Protein AF-A0A8X8BJ72-F1 (afdb_monomer_lite)

Radius of gyration: 13.8 Å; chains: 1; bound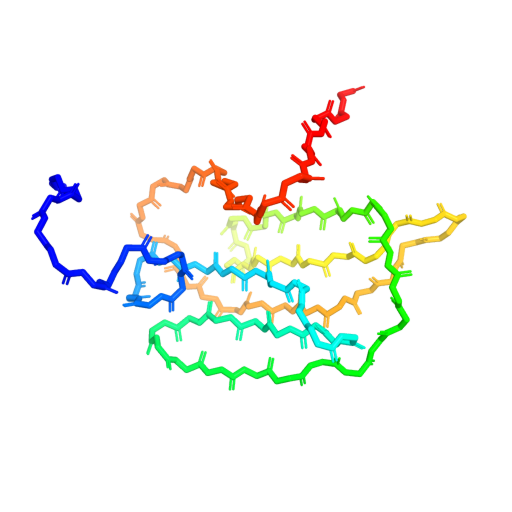ing box: 28×37×31 Å

Organism: Polypterus senegalus (NCBI:txid55291)

Secondary structure (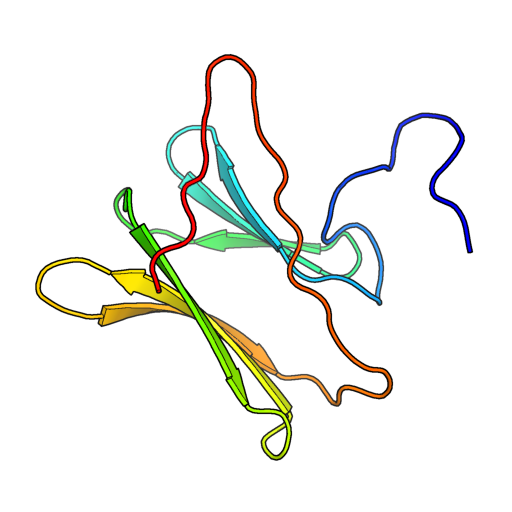DSSP, 8-state):
----SSS---TTSSTT-EEEEEETTEEEEEETTEEEEE-----S-EEEEEETTTTEEEEEEESSSEEEEEEEE----S---------TT-------

Structure (mmCIF, N/CA/C/O backbone):
data_AF-A0A8X8BJ72-F1
#
_entry.id   AF-A0A8X8BJ72-F1
#
loop_
_atom_site.group_PDB
_atom_site.id
_atom_site.type_symbol
_atom_site.label_atom_id
_atom_site.label_alt_id
_atom_site.label_comp_id
_atom_site.label_asym_id
_atom_site.label_entity_id
_atom_site.label_seq_id
_atom_site.pdbx_PDB_ins_code
_atom_site.Cartn_x
_atom_site.Cartn_y
_atom_site.Cartn_z
_atom_site.occupancy
_atom_site.B_iso_or_equiv
_atom_site.auth_seq_id
_atom_site.auth_comp_id
_atom_site.auth_asym_id
_atom_site.auth_atom_id
_atom_site.pdbx_PDB_model_num
ATOM 1 N N . MET A 1 1 ? -8.256 16.514 11.851 1.00 39.31 1 MET A N 1
ATOM 2 C CA . MET A 1 1 ? -8.072 17.985 11.855 1.00 39.31 1 MET A CA 1
ATOM 3 C C . MET A 1 1 ? -7.015 18.350 10.817 1.00 39.31 1 MET A C 1
ATOM 5 O O . MET A 1 1 ? -6.131 17.543 10.575 1.00 39.31 1 MET A O 1
ATOM 9 N N . SER A 1 2 ? -7.224 19.484 10.144 1.00 45.81 2 SER A N 1
ATOM 10 C CA . SER A 1 2 ? -6.707 19.909 8.828 1.00 45.81 2 SER A CA 1
ATOM 11 C C . SER A 1 2 ? -5.222 19.645 8.511 1.00 45.81 2 SER A C 1
ATOM 13 O O . SER A 1 2 ? -4.359 19.830 9.362 1.00 45.81 2 SER A O 1
ATOM 15 N N . ARG A 1 3 ? -4.918 19.311 7.245 1.00 54.38 3 ARG A N 1
ATOM 16 C CA . ARG A 1 3 ? -3.568 19.401 6.659 1.00 54.38 3 ARG A CA 1
ATOM 17 C C . ARG A 1 3 ? -3.375 20.830 6.099 1.00 54.38 3 ARG A C 1
ATOM 19 O O . ARG A 1 3 ? -3.816 21.098 4.985 1.00 54.38 3 ARG A O 1
ATOM 26 N N . LYS A 1 4 ? -2.768 21.755 6.861 1.00 55.84 4 LYS A N 1
ATOM 27 C CA . LYS A 1 4 ? -2.359 23.106 6.395 1.00 55.84 4 LYS A CA 1
ATOM 28 C C . LYS A 1 4 ? -1.064 23.572 7.102 1.00 55.84 4 LYS A C 1
ATOM 30 O O . LYS A 1 4 ? -1.063 23.603 8.328 1.00 55.84 4 LYS A O 1
ATOM 35 N N . GLY A 1 5 ? -0.007 23.935 6.339 1.00 46.66 5 GLY A N 1
ATOM 36 C CA . GLY A 1 5 ? 1.318 24.421 6.829 1.00 46.66 5 GLY A CA 1
ATOM 37 C C . GLY A 1 5 ? 2.594 23.569 6.553 1.00 46.66 5 GLY A C 1
ATOM 38 O O . GLY A 1 5 ? 2.780 22.514 7.143 1.00 46.66 5 GLY A O 1
ATOM 39 N N . ASP A 1 6 ? 3.471 24.025 5.652 1.00 49.94 6 ASP A N 1
ATOM 40 C CA . ASP A 1 6 ? 4.893 23.647 5.467 1.00 49.94 6 ASP A CA 1
ATOM 41 C C . ASP A 1 6 ? 5.346 22.168 5.574 1.00 49.94 6 ASP A C 1
ATOM 43 O O . ASP A 1 6 ? 5.717 21.648 6.621 1.00 49.94 6 ASP A O 1
ATOM 47 N N . GLY A 1 7 ? 5.459 21.504 4.417 1.00 51.19 7 GLY A N 1
ATOM 48 C CA . GLY A 1 7 ? 6.507 20.494 4.184 1.00 51.19 7 GLY A CA 1
ATOM 49 C C . GLY A 1 7 ? 6.198 19.014 4.460 1.00 51.19 7 GLY A C 1
ATOM 50 O O . GLY A 1 7 ? 6.767 18.167 3.774 1.00 51.19 7 GLY A O 1
ATOM 51 N N . VAL A 1 8 ? 5.271 18.655 5.359 1.00 53.09 8 VAL A N 1
ATOM 52 C CA . VAL A 1 8 ? 5.061 17.239 5.783 1.00 53.09 8 VAL A CA 1
ATOM 53 C C . VAL A 1 8 ? 3.676 16.686 5.393 1.00 53.09 8 VAL A C 1
ATOM 55 O O . VAL A 1 8 ? 3.000 15.991 6.147 1.00 53.09 8 VAL A O 1
ATOM 58 N N . TYR A 1 9 ? 3.218 16.980 4.172 1.00 65.44 9 TYR A N 1
ATOM 59 C CA . TYR A 1 9 ? 1.880 16.594 3.683 1.00 65.44 9 TYR A CA 1
ATOM 60 C C . TYR A 1 9 ? 1.784 15.238 2.987 1.00 65.44 9 TYR A C 1
ATOM 62 O O . TYR A 1 9 ? 0.814 14.992 2.271 1.00 65.44 9 TYR A O 1
ATOM 70 N N . ARG A 1 10 ? 2.707 14.310 3.232 1.00 81.94 10 ARG A N 1
ATOM 71 C CA . ARG A 1 10 ? 2.709 13.001 2.557 1.00 81.94 10 ARG A CA 1
ATOM 72 C C . ARG A 1 10 ? 1.951 11.937 3.362 1.00 81.94 10 ARG A C 1
ATOM 74 O O . ARG A 1 10 ? 1.852 12.023 4.588 1.00 81.94 10 ARG A O 1
ATOM 81 N N . PHE A 1 11 ? 1.326 10.976 2.683 1.00 91.56 11 PHE A N 1
ATOM 82 C CA . PHE A 1 11 ? 0.750 9.795 3.338 1.00 91.56 11 PHE A CA 1
ATOM 83 C C . PHE A 1 11 ? 1.884 8.903 3.866 1.00 91.56 11 PHE A C 1
ATOM 85 O O . PHE A 1 11 ? 2.899 8.756 3.188 1.00 91.56 11 PHE A O 1
ATOM 92 N N . GLY A 1 12 ? 1.727 8.324 5.058 1.00 93.56 12 GLY A N 1
ATOM 93 C CA . GLY A 1 12 ? 2.730 7.466 5.706 1.00 93.56 12 GLY A CA 1
ATOM 94 C C . GLY A 1 12 ? 3.719 8.196 6.628 1.00 93.56 12 GLY A C 1
ATOM 95 O O . GLY A 1 12 ? 4.454 7.551 7.366 1.00 93.56 12 GLY A O 1
ATOM 96 N N . PHE A 1 13 ? 3.713 9.533 6.656 1.00 92.31 13 PHE A N 1
ATOM 97 C CA . PHE A 1 13 ? 4.580 10.361 7.521 1.00 92.31 13 PHE A CA 1
ATOM 98 C C . PHE A 1 13 ? 3.932 10.691 8.882 1.00 92.31 13 PHE A C 1
ATOM 100 O O . PHE A 1 13 ? 4.184 11.731 9.483 1.00 92.31 13 PHE A O 1
ATOM 107 N N . ASN A 1 14 ? 3.020 9.834 9.335 1.00 91.62 14 ASN A N 1
ATOM 108 C CA . ASN A 1 14 ? 2.412 9.857 10.664 1.00 91.62 14 ASN A CA 1
ATOM 109 C C . ASN A 1 14 ? 1.900 8.453 11.010 1.00 91.62 14 ASN A C 1
ATOM 111 O O . ASN A 1 14 ? 1.862 7.565 10.156 1.00 91.62 14 ASN A O 1
ATOM 115 N N . ASP A 1 15 ? 1.494 8.272 12.257 1.00 92.31 15 ASP A N 1
ATOM 116 C CA . ASP A 1 15 ? 0.948 7.042 12.834 1.00 92.31 15 ASP A CA 1
ATOM 117 C C . ASP A 1 15 ? -0.482 6.706 12.371 1.00 92.31 15 ASP A C 1
ATOM 119 O O . ASP A 1 15 ? -0.971 5.609 12.617 1.00 92.31 15 ASP A O 1
ATOM 123 N N . LYS A 1 16 ? -1.153 7.618 11.660 1.00 92.81 16 LYS A N 1
ATOM 124 C CA . LYS A 1 16 ? -2.542 7.462 11.184 1.00 92.81 16 LYS A CA 1
ATOM 125 C C . LYS A 1 16 ? -2.651 7.177 9.692 1.00 92.81 16 LYS A C 1
ATOM 127 O O . LYS A 1 16 ? -3.743 7.214 9.127 1.00 92.81 16 LYS A O 1
ATOM 132 N N . SER A 1 17 ? -1.529 6.972 9.012 1.00 94.50 17 SER A N 1
ATOM 133 C CA . SER A 1 17 ? -1.532 6.695 7.583 1.00 94.50 17 SER A CA 1
ATOM 134 C C . SER A 1 17 ? -0.470 5.683 7.191 1.00 94.50 17 SER A C 1
ATOM 136 O O . SER A 1 17 ? 0.591 5.574 7.804 1.00 94.50 17 SER A O 1
ATOM 138 N N . TRP A 1 18 ? -0.790 4.961 6.126 1.00 97.38 18 TRP A N 1
ATOM 139 C CA . TRP A 1 18 ? 0.050 3.974 5.470 1.00 97.38 18 TRP A CA 1
ATOM 140 C C . TRP A 1 18 ? 0.057 4.314 3.989 1.00 97.38 18 TRP A C 1
ATOM 142 O O . TRP A 1 18 ? -0.970 4.727 3.443 1.00 97.38 18 TRP A O 1
ATOM 152 N N . SER A 1 19 ? 1.196 4.170 3.328 1.00 96.94 19 SER A N 1
ATOM 153 C CA . SER A 1 19 ? 1.281 4.426 1.894 1.00 96.94 19 SER A CA 1
ATOM 154 C C . SER A 1 19 ? 2.232 3.467 1.205 1.00 96.94 19 SER A C 1
ATOM 156 O O . SER A 1 19 ? 3.198 2.990 1.797 1.00 96.94 19 SER A O 1
ATOM 158 N N . LEU A 1 20 ? 1.934 3.208 -0.064 1.00 97.62 20 LEU A N 1
ATOM 159 C CA . LEU A 1 20 ? 2.846 2.630 -1.036 1.00 97.62 20 LEU A CA 1
ATOM 160 C C . LEU A 1 20 ? 3.177 3.729 -2.048 1.00 97.62 20 LEU A C 1
ATOM 162 O O . LEU A 1 20 ? 2.276 4.364 -2.597 1.00 97.62 20 LEU A O 1
ATOM 166 N N . LEU A 1 21 ? 4.462 3.939 -2.295 1.00 95.44 21 LEU A N 1
ATOM 167 C CA . LEU A 1 21 ? 5.004 4.886 -3.259 1.00 95.44 21 LEU A CA 1
ATOM 168 C C . LEU A 1 21 ? 5.841 4.122 -4.283 1.00 95.44 21 LEU A C 1
ATOM 170 O O . LEU A 1 21 ? 6.639 3.265 -3.915 1.00 95.44 21 LEU A O 1
ATOM 174 N N . TRP A 1 22 ? 5.684 4.467 -5.557 1.00 93.44 22 TRP A N 1
ATOM 175 C CA . TRP A 1 22 ? 6.641 4.118 -6.602 1.00 93.44 22 TRP A CA 1
ATOM 176 C C . TRP A 1 22 ? 7.437 5.371 -6.974 1.00 93.44 22 TRP A C 1
ATOM 178 O O . TRP A 1 22 ? 6.856 6.344 -7.460 1.00 93.44 22 TRP A O 1
ATOM 188 N N . SER A 1 23 ? 8.745 5.361 -6.734 1.00 90.06 23 SER A N 1
ATOM 189 C CA . SER A 1 23 ? 9.682 6.408 -7.159 1.00 90.06 23 SER A CA 1
ATOM 190 C C . SER A 1 23 ? 11.048 5.788 -7.435 1.00 90.06 23 SER A C 1
ATOM 192 O O . SER A 1 23 ? 11.349 4.714 -6.924 1.00 90.06 23 SER A O 1
ATOM 194 N N . ASP A 1 24 ? 11.863 6.436 -8.268 1.00 88.00 24 ASP A N 1
ATOM 195 C CA . ASP A 1 24 ? 13.261 6.034 -8.498 1.00 88.00 24 ASP A CA 1
ATOM 196 C C . ASP A 1 24 ? 13.428 4.550 -8.880 1.00 88.00 24 ASP A C 1
ATOM 198 O O . ASP A 1 24 ? 14.384 3.885 -8.496 1.00 88.00 24 ASP A O 1
ATOM 202 N N . SER A 1 25 ? 12.477 4.028 -9.664 1.00 90.88 25 SER A N 1
ATOM 203 C CA . SER A 1 25 ? 12.423 2.630 -10.125 1.00 90.88 25 SER A CA 1
ATOM 204 C C . SER A 1 25 ? 12.257 1.571 -9.026 1.00 90.88 25 SER A C 1
ATOM 206 O O . SER A 1 25 ? 12.579 0.404 -9.248 1.00 90.88 25 SER A O 1
ATOM 208 N N . GLN A 1 26 ? 11.729 1.943 -7.859 1.00 94.69 26 GLN A N 1
ATOM 209 C CA . GLN A 1 26 ? 11.468 1.015 -6.761 1.00 94.69 26 GLN A CA 1
ATOM 210 C C . GLN A 1 26 ? 10.182 1.349 -5.999 1.00 94.69 26 GLN A C 1
ATOM 212 O O . GLN A 1 26 ? 9.682 2.477 -6.003 1.00 94.69 26 GLN A O 1
ATOM 217 N N . TYR A 1 27 ? 9.657 0.351 -5.289 1.00 97.00 27 TYR A N 1
ATOM 218 C CA . TYR A 1 27 ? 8.579 0.559 -4.334 1.00 97.00 27 TYR A CA 1
ATOM 219 C C . TYR A 1 27 ? 9.144 0.928 -2.965 1.00 97.00 27 TYR A C 1
ATOM 221 O O . TYR A 1 27 ? 10.131 0.360 -2.502 1.00 97.00 27 TYR A O 1
ATOM 229 N N . SER A 1 28 ? 8.484 1.857 -2.286 1.00 97.25 28 SER A N 1
ATOM 230 C CA . SER A 1 28 ? 8.697 2.140 -0.871 1.00 97.25 28 SER A CA 1
ATOM 231 C C . SER A 1 28 ? 7.357 2.190 -0.164 1.00 97.25 28 SER A C 1
ATOM 233 O O . SER A 1 28 ? 6.409 2.790 -0.667 1.00 97.25 28 SER A O 1
ATOM 235 N N . VAL A 1 29 ? 7.275 1.580 1.009 1.00 97.81 29 VAL A N 1
ATOM 236 C CA . VAL A 1 29 ? 6.137 1.763 1.906 1.00 97.81 29 VAL A CA 1
ATOM 237 C C . VAL A 1 29 ? 6.517 2.675 3.057 1.00 97.81 29 VAL A C 1
ATOM 239 O O . VAL A 1 29 ? 7.651 2.624 3.537 1.00 97.81 29 VAL A O 1
ATOM 242 N N . TYR A 1 30 ? 5.564 3.500 3.484 1.00 97.12 30 TYR A N 1
ATOM 243 C CA . TYR A 1 30 ? 5.738 4.416 4.604 1.00 97.12 30 TYR A CA 1
ATOM 244 C C . TYR A 1 30 ? 4.642 4.241 5.647 1.00 97.12 30 TYR A C 1
ATOM 246 O O . TYR A 1 30 ? 3.454 4.169 5.316 1.00 97.12 30 TYR A O 1
ATOM 254 N N . HIS A 1 31 ? 5.050 4.244 6.911 1.00 96.44 31 HIS A N 1
ATOM 255 C CA . HIS A 1 31 ? 4.171 4.370 8.067 1.00 96.44 31 HIS A CA 1
ATOM 256 C C . HIS A 1 31 ? 4.940 4.990 9.232 1.00 96.44 31 HIS A C 1
ATOM 258 O O . HIS A 1 31 ? 6.071 4.590 9.501 1.00 96.44 31 HIS A O 1
ATOM 264 N N . ASN A 1 32 ? 4.341 5.959 9.928 1.00 94.94 32 ASN A N 1
ATOM 265 C CA . ASN A 1 32 ? 4.980 6.672 11.033 1.00 94.94 32 ASN A CA 1
ATOM 266 C C . ASN A 1 32 ? 6.393 7.194 10.691 1.00 94.94 32 ASN A C 1
ATOM 268 O O . ASN A 1 32 ? 7.332 7.069 11.476 1.00 94.94 32 ASN A O 1
ATOM 272 N N . SER A 1 33 ? 6.551 7.723 9.472 1.00 93.50 33 SER A N 1
ATOM 273 C CA . SER A 1 33 ? 7.825 8.221 8.922 1.00 93.50 33 SER A CA 1
ATOM 274 C C . SER A 1 33 ? 8.922 7.162 8.748 1.00 93.50 33 SER A C 1
ATOM 276 O O . SER A 1 33 ? 10.037 7.504 8.362 1.00 93.50 33 SER A O 1
ATOM 278 N N . GLN A 1 34 ? 8.618 5.883 8.976 1.00 95.44 34 GLN A N 1
ATOM 279 C CA . GLN A 1 34 ? 9.509 4.770 8.674 1.00 95.44 34 GLN A CA 1
ATOM 280 C C . GLN A 1 34 ? 9.320 4.341 7.227 1.00 95.44 34 GLN A C 1
ATOM 282 O O . GLN A 1 34 ? 8.189 4.154 6.777 1.00 95.44 34 GLN A O 1
ATOM 287 N N . GLN A 1 35 ? 10.432 4.174 6.514 1.00 96.50 35 GLN A N 1
ATOM 288 C CA . GLN A 1 35 ? 10.459 3.696 5.138 1.00 96.50 35 GLN A CA 1
ATOM 289 C C . GLN A 1 35 ? 10.898 2.235 5.099 1.00 96.50 35 GLN A C 1
ATOM 291 O O . GLN A 1 35 ? 11.859 1.843 5.756 1.00 96.50 35 GLN A O 1
ATOM 296 N N . THR A 1 36 ? 10.248 1.430 4.265 1.00 97.38 36 THR A N 1
ATOM 297 C CA . THR A 1 36 ? 10.762 0.118 3.858 1.00 97.38 36 THR A CA 1
ATOM 298 C C . THR A 1 36 ? 10.769 0.041 2.341 1.00 97.38 36 THR A C 1
ATOM 300 O O . THR A 1 36 ? 9.740 0.250 1.701 1.00 97.38 36 THR A O 1
ATOM 303 N N . VAL A 1 37 ? 11.938 -0.233 1.763 1.00 97.19 37 VAL A N 1
ATOM 304 C CA . VAL A 1 37 ? 12.096 -0.427 0.318 1.00 97.19 37 VAL A CA 1
ATOM 305 C C . VAL A 1 37 ? 11.688 -1.852 -0.039 1.00 97.19 37 VAL A C 1
ATOM 307 O O . VAL A 1 37 ? 12.046 -2.800 0.657 1.00 97.19 37 VAL A O 1
ATOM 310 N N . ILE A 1 38 ? 10.938 -2.002 -1.125 1.00 96.62 38 ILE A N 1
ATOM 311 C CA . ILE A 1 38 ? 10.449 -3.286 -1.620 1.00 96.62 38 ILE A CA 1
ATOM 312 C C . ILE A 1 38 ? 11.069 -3.537 -2.989 1.00 96.62 38 ILE A C 1
ATOM 314 O O . ILE A 1 38 ? 10.922 -2.733 -3.912 1.00 96.62 38 ILE A O 1
ATOM 318 N N . SER A 1 39 ? 11.725 -4.688 -3.122 1.00 93.69 39 SER A N 1
ATOM 319 C CA . SER A 1 39 ? 12.217 -5.174 -4.407 1.00 93.69 39 SER A CA 1
ATOM 320 C C . SER A 1 39 ? 11.092 -5.901 -5.138 1.00 93.69 39 SER A C 1
ATOM 322 O O . SER A 1 39 ? 10.748 -7.035 -4.804 1.00 93.69 39 SER A O 1
ATOM 324 N N . ALA A 1 40 ? 10.478 -5.223 -6.104 1.00 94.00 40 ALA A N 1
ATOM 325 C CA . ALA A 1 40 ? 9.452 -5.787 -6.970 1.00 94.00 40 ALA A CA 1
ATOM 326 C C . ALA A 1 40 ? 9.424 -5.041 -8.315 1.00 94.00 40 ALA A C 1
ATOM 328 O O . ALA A 1 40 ? 9.717 -3.842 -8.351 1.00 94.00 40 ALA A O 1
ATOM 329 N N . PRO A 1 41 ? 9.065 -5.719 -9.421 1.00 93.81 41 PRO A N 1
ATOM 330 C CA . PRO A 1 41 ? 8.935 -5.073 -10.722 1.00 93.81 41 PRO A CA 1
ATOM 331 C C . PRO A 1 41 ? 7.778 -4.071 -10.728 1.00 93.81 41 PRO A C 1
ATOM 333 O O . PRO A 1 41 ? 6.781 -4.260 -10.030 1.00 93.81 41 PRO A O 1
ATOM 336 N N . TYR A 1 42 ? 7.887 -3.036 -11.566 1.00 94.44 42 TYR A N 1
ATOM 337 C CA . TYR A 1 42 ? 6.822 -2.051 -11.751 1.00 94.44 42 TYR A CA 1
ATOM 338 C C . TYR A 1 42 ? 5.492 -2.710 -12.137 1.00 94.44 42 TYR A C 1
ATOM 340 O O . TYR A 1 42 ? 5.425 -3.558 -13.027 1.00 94.44 42 TYR A O 1
ATOM 348 N N . SER A 1 43 ? 4.420 -2.248 -11.502 1.00 95.25 43 SER A N 1
ATOM 349 C CA . SER A 1 43 ? 3.046 -2.668 -11.736 1.00 95.25 43 SER A CA 1
ATOM 350 C C . SER A 1 43 ? 2.159 -1.442 -11.964 1.00 95.25 43 SER A C 1
ATOM 352 O O . SER A 1 43 ? 2.002 -0.636 -11.042 1.00 95.25 43 SER A O 1
ATOM 354 N N . PRO A 1 44 ? 1.521 -1.299 -13.143 1.00 93.94 44 PRO A N 1
ATOM 355 C CA . PRO A 1 44 ? 0.625 -0.175 -13.429 1.00 93.94 44 PRO A CA 1
ATOM 356 C C . PRO A 1 44 ? -0.706 -0.271 -12.672 1.00 93.94 44 PRO A C 1
ATOM 358 O O . PRO A 1 44 ? -1.441 0.709 -12.572 1.00 93.94 44 PRO A O 1
ATOM 361 N N . ARG A 1 45 ? -1.035 -1.455 -12.144 1.00 96.81 45 ARG A N 1
ATOM 362 C CA . ARG A 1 45 ? -2.227 -1.703 -11.334 1.00 96.81 45 ARG A CA 1
ATOM 363 C C . ARG A 1 45 ? -1.813 -2.197 -9.957 1.00 96.81 45 ARG A C 1
ATOM 365 O O . ARG A 1 45 ? -1.051 -3.159 -9.841 1.00 96.81 45 ARG A O 1
ATOM 372 N N . ILE A 1 46 ? -2.342 -1.539 -8.932 1.00 97.81 46 ILE A N 1
ATOM 373 C CA . ILE A 1 46 ? -2.134 -1.893 -7.531 1.00 97.81 46 ILE A CA 1
ATOM 374 C C . ILE A 1 46 ? -3.473 -2.305 -6.930 1.00 97.81 46 ILE A C 1
ATOM 376 O O . ILE A 1 46 ? -4.458 -1.577 -7.040 1.00 97.81 46 ILE A O 1
ATOM 380 N N . GLY A 1 47 ? -3.498 -3.481 -6.313 1.00 97.75 47 GLY A N 1
ATOM 381 C CA . GLY A 1 47 ? -4.596 -3.932 -5.470 1.00 97.75 47 GLY A CA 1
ATOM 382 C C . GLY A 1 47 ? -4.349 -3.490 -4.034 1.00 97.75 47 GLY A C 1
ATOM 383 O O . GLY A 1 47 ? -3.227 -3.603 -3.540 1.00 97.75 47 GLY A O 1
ATOM 384 N N . VAL A 1 48 ? -5.387 -3.000 -3.364 1.00 97.50 48 VAL A N 1
ATOM 385 C CA . VAL A 1 48 ? -5.342 -2.648 -1.942 1.00 97.50 48 VAL A CA 1
ATOM 386 C C . VAL A 1 48 ? -6.436 -3.435 -1.243 1.00 97.50 48 VAL A C 1
ATOM 388 O O . VAL A 1 48 ? -7.596 -3.359 -1.639 1.00 97.50 48 VAL A O 1
A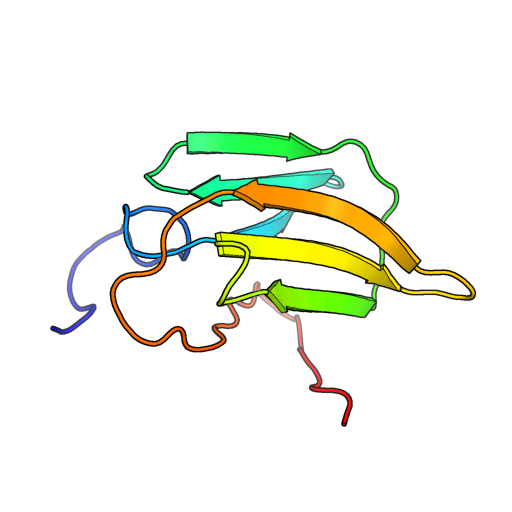TOM 391 N N . TYR A 1 49 ? -6.060 -4.203 -0.227 1.00 97.44 49 TYR A N 1
ATOM 392 C CA . TYR A 1 49 ? -6.985 -5.012 0.557 1.00 97.44 49 TYR A CA 1
ATOM 393 C C . TYR A 1 49 ? -6.886 -4.640 2.031 1.00 97.44 49 TYR A C 1
ATOM 395 O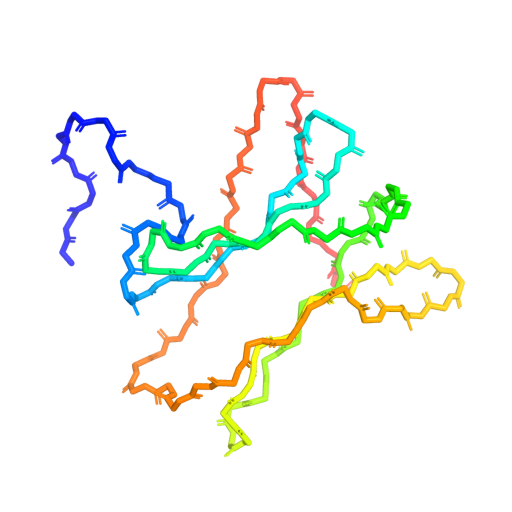 O . TYR A 1 49 ? -5.790 -4.604 2.595 1.00 97.44 49 TYR A O 1
ATOM 403 N N . LEU A 1 50 ? -8.040 -4.374 2.637 1.00 97.31 50 LEU A N 1
ATOM 404 C CA . LEU A 1 50 ? -8.180 -4.072 4.053 1.00 97.31 50 LEU A CA 1
ATOM 405 C C . LEU A 1 50 ? -8.931 -5.219 4.726 1.00 97.31 50 LEU A C 1
ATOM 407 O O . LEU A 1 50 ? -10.125 -5.400 4.498 1.00 97.31 50 LEU A O 1
ATOM 411 N N . ASP A 1 51 ? -8.227 -5.961 5.571 1.00 97.25 51 ASP A N 1
ATOM 412 C CA . ASP A 1 51 ? -8.816 -6.938 6.478 1.00 97.25 51 ASP A CA 1
ATOM 413 C C . ASP A 1 51 ? -8.960 -6.287 7.850 1.00 97.25 51 ASP A C 1
ATOM 415 O O . ASP A 1 51 ? -8.014 -6.239 8.642 1.00 97.25 51 ASP A O 1
ATOM 419 N N . TRP A 1 52 ? -10.130 -5.704 8.099 1.00 95.50 52 TRP A N 1
ATOM 420 C CA . TR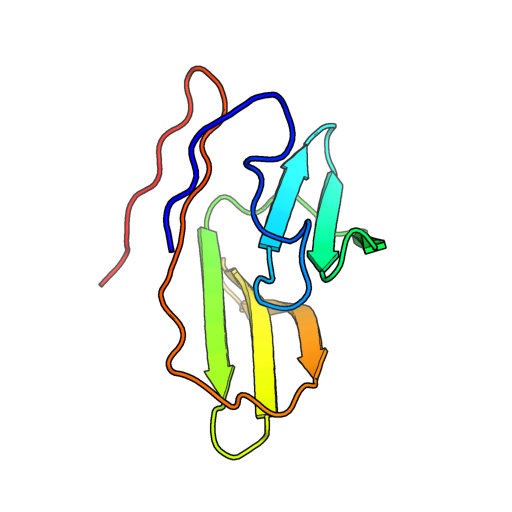P A 1 52 ? -10.377 -4.988 9.343 1.00 95.50 52 TRP A CA 1
ATOM 421 C C . TRP A 1 52 ? -10.364 -5.913 10.569 1.00 95.50 52 TRP A C 1
ATOM 423 O O . TRP A 1 52 ? -9.632 -5.606 11.511 1.00 95.50 52 TRP A O 1
ATOM 433 N N . PRO A 1 53 ? -11.095 -7.051 10.585 1.00 95.75 53 PRO A N 1
ATOM 434 C CA . PRO A 1 53 ? -11.095 -7.945 11.742 1.00 95.75 53 PRO A CA 1
ATOM 435 C C . PRO A 1 53 ? -9.722 -8.554 12.036 1.00 95.75 53 PRO A C 1
ATOM 437 O O . PRO A 1 53 ? -9.355 -8.676 13.202 1.00 95.75 53 PRO A O 1
ATOM 440 N N . ALA A 1 54 ? -8.949 -8.913 11.004 1.00 97.06 54 ALA A N 1
ATOM 441 C CA . ALA A 1 54 ? -7.605 -9.458 11.195 1.00 97.06 54 ALA A CA 1
ATOM 442 C C . ALA A 1 54 ? -6.536 -8.380 11.446 1.00 97.06 54 ALA A C 1
ATOM 444 O O . ALA A 1 54 ? -5.382 -8.723 11.703 1.00 97.06 54 ALA A O 1
ATOM 445 N N . GLY A 1 55 ? -6.885 -7.093 11.342 1.00 96.88 55 GLY A N 1
ATOM 446 C CA . GLY A 1 55 ? -5.959 -5.985 11.554 1.00 96.88 55 GLY A CA 1
ATOM 447 C C . GLY A 1 55 ? -4.843 -5.939 10.512 1.00 96.88 55 GLY A C 1
ATOM 448 O O . GLY A 1 55 ? -3.661 -5.893 10.856 1.00 96.88 55 GLY A O 1
ATOM 449 N N . SER A 1 56 ? -5.182 -6.002 9.220 1.00 98.06 56 SER A N 1
ATOM 450 C CA . SER A 1 56 ? -4.163 -5.889 8.178 1.00 98.06 56 SER A CA 1
ATOM 451 C C . SER A 1 56 ? -4.546 -5.062 6.960 1.00 98.06 56 SER A C 1
ATOM 453 O O . SER A 1 56 ? -5.687 -5.059 6.508 1.00 98.06 56 SER A O 1
ATOM 455 N N . LEU A 1 57 ? -3.541 -4.383 6.405 1.00 98.25 57 LEU A N 1
ATOM 456 C CA . LEU A 1 57 ? -3.616 -3.637 5.154 1.00 98.25 57 LEU A CA 1
ATOM 457 C C . LEU A 1 57 ? -2.546 -4.177 4.208 1.00 98.25 57 LEU A C 1
ATOM 459 O O . LEU A 1 57 ? -1.354 -4.109 4.508 1.00 98.25 57 LEU A O 1
ATOM 463 N N . SER A 1 58 ? -2.973 -4.712 3.069 1.00 98.50 58 SER A N 1
ATOM 464 C CA . SER A 1 58 ? -2.094 -5.368 2.103 1.00 98.50 58 SER A CA 1
ATOM 465 C C . SER A 1 58 ? -2.122 -4.662 0.751 1.00 98.50 58 SER A C 1
ATOM 467 O O . SER A 1 58 ? -3.185 -4.306 0.242 1.00 98.50 58 SER A O 1
ATOM 469 N N . PHE A 1 59 ? -0.942 -4.497 0.159 1.00 98.44 59 PHE A N 1
ATOM 470 C CA . PHE A 1 59 ? -0.741 -3.962 -1.183 1.00 98.44 59 PHE A CA 1
ATOM 471 C C . PHE A 1 59 ? -0.279 -5.073 -2.122 1.00 98.44 59 PHE A C 1
ATOM 473 O O . PHE A 1 59 ? 0.616 -5.847 -1.779 1.00 98.44 59 PHE A O 1
ATOM 480 N N . TYR A 1 60 ? -0.842 -5.116 -3.326 1.00 98.31 60 TYR A N 1
ATOM 481 C CA . TYR A 1 60 ? -0.556 -6.135 -4.332 1.00 98.31 60 TYR A CA 1
ATOM 482 C C . TYR A 1 60 ? -0.202 -5.507 -5.675 1.00 98.31 60 TYR A C 1
ATOM 484 O O . TYR A 1 60 ? -0.837 -4.544 -6.101 1.00 98.31 60 TYR A O 1
ATOM 492 N N . SER A 1 61 ? 0.747 -6.107 -6.386 1.00 97.38 61 SER A N 1
ATOM 493 C CA . SER A 1 61 ? 0.860 -5.948 -7.833 1.00 97.38 61 SER A CA 1
ATOM 494 C C . SER A 1 61 ? -0.205 -6.820 -8.492 1.00 97.38 61 SER A C 1
ATOM 496 O O . SER A 1 61 ? -0.375 -7.982 -8.117 1.00 97.38 61 SER A O 1
ATOM 498 N N . VAL A 1 62 ? -0.939 -6.253 -9.451 1.00 97.06 62 VAL A N 1
ATOM 499 C CA . VAL A 1 62 ? -2.023 -6.948 -10.152 1.00 97.06 62 VAL A CA 1
ATOM 500 C C . VAL A 1 62 ? -1.729 -6.971 -11.646 1.00 97.06 62 VAL A C 1
ATOM 502 O O . VAL A 1 62 ? -1.692 -5.931 -12.301 1.00 97.06 62 VAL A O 1
ATOM 505 N N . SER A 1 63 ? -1.565 -8.174 -12.186 1.00 93.25 63 SER A N 1
ATOM 506 C CA . SER A 1 63 ? -1.462 -8.436 -13.623 1.00 93.25 63 SER A CA 1
ATOM 507 C C . SER A 1 63 ? -2.357 -9.632 -13.986 1.00 93.25 63 SER A C 1
ATOM 509 O O . SER A 1 63 ? -3.548 -9.594 -13.689 1.00 93.25 63 SER A O 1
ATOM 511 N N . HIS A 1 64 ? -1.805 -10.696 -14.576 1.00 93.31 64 HIS A N 1
ATOM 512 C CA . HIS A 1 64 ? -2.485 -11.989 -14.730 1.00 93.31 64 HIS A CA 1
ATOM 513 C C . HIS A 1 64 ? -2.654 -12.715 -13.387 1.00 93.31 64 HIS A C 1
ATOM 515 O O . HIS A 1 64 ? -3.572 -13.512 -13.223 1.00 93.31 64 HIS A O 1
ATOM 521 N N . SER A 1 65 ? -1.776 -12.425 -12.424 1.00 93.94 65 SER A N 1
ATOM 522 C CA . SER A 1 65 ? -1.845 -12.897 -11.043 1.00 93.94 65 SER A CA 1
ATOM 523 C C . SER A 1 65 ? -1.737 -11.725 -10.065 1.00 93.94 65 SER A C 1
ATOM 525 O O . SER A 1 65 ? -1.359 -10.609 -10.443 1.00 93.94 65 SER A O 1
ATOM 527 N N . MET A 1 66 ? -2.072 -11.981 -8.798 1.00 96.38 66 MET A N 1
ATOM 528 C CA . MET A 1 66 ? -1.875 -11.039 -7.697 1.00 96.38 66 MET A CA 1
ATOM 529 C C . MET A 1 66 ? -0.640 -11.433 -6.891 1.00 96.38 66 MET A C 1
ATOM 531 O O . MET A 1 66 ? -0.591 -12.525 -6.328 1.00 96.38 66 MET A O 1
ATOM 535 N N . THR A 1 67 ? 0.331 -10.530 -6.801 1.00 97.38 67 THR A N 1
ATOM 536 C CA . THR A 1 67 ? 1.559 -10.734 -6.024 1.00 97.38 67 THR A CA 1
ATOM 537 C C . THR A 1 67 ? 1.582 -9.759 -4.860 1.00 97.38 67 THR A C 1
ATOM 539 O O . THR A 1 67 ? 1.442 -8.553 -5.065 1.00 97.38 67 THR A O 1
ATOM 542 N N . LEU A 1 68 ? 1.745 -10.266 -3.636 1.00 98.12 68 LEU A N 1
ATOM 543 C CA . LEU A 1 68 ? 1.845 -9.427 -2.442 1.00 98.12 68 LEU A CA 1
ATOM 544 C C . LEU A 1 68 ? 3.124 -8.583 -2.506 1.00 98.12 68 LEU A C 1
ATOM 546 O O . LEU A 1 68 ? 4.218 -9.128 -2.623 1.00 98.12 68 LEU A O 1
ATOM 550 N N . LEU A 1 69 ? 2.977 -7.263 -2.406 1.00 98.12 69 LEU A N 1
ATOM 551 C CA . LEU A 1 69 ? 4.096 -6.325 -2.291 1.00 98.12 69 LEU A CA 1
ATOM 552 C C . LEU A 1 69 ? 4.443 -6.084 -0.825 1.00 98.12 69 LEU A C 1
ATOM 554 O O . LEU A 1 69 ? 5.607 -6.130 -0.440 1.00 98.12 69 LEU A O 1
ATOM 558 N N . HIS A 1 70 ? 3.428 -5.815 -0.003 1.00 98.31 70 HIS A N 1
ATOM 559 C CA . HIS A 1 70 ? 3.614 -5.551 1.417 1.00 98.31 70 HIS A CA 1
ATOM 560 C C . HIS A 1 70 ? 2.328 -5.764 2.205 1.00 98.31 70 HIS A C 1
ATOM 562 O O . HIS A 1 70 ? 1.235 -5.531 1.687 1.00 98.31 70 HIS A O 1
ATOM 568 N N . LYS A 1 71 ? 2.474 -6.141 3.476 1.00 98.50 71 LYS A N 1
ATOM 569 C CA . LYS A 1 71 ? 1.384 -6.256 4.441 1.00 98.50 71 LYS A CA 1
ATOM 570 C C . LYS A 1 71 ? 1.767 -5.534 5.725 1.00 98.50 71 LYS A C 1
ATOM 572 O O . LYS A 1 71 ? 2.706 -5.936 6.406 1.00 98.50 71 LYS A O 1
ATOM 577 N N . PHE A 1 72 ? 0.989 -4.521 6.075 1.00 98.19 72 PHE A N 1
ATOM 578 C CA . PHE A 1 72 ? 0.998 -3.947 7.411 1.00 98.19 72 PHE A CA 1
ATOM 579 C C . PHE A 1 72 ? 0.084 -4.771 8.314 1.00 98.19 72 PHE A C 1
ATOM 581 O O . PHE A 1 72 ? -1.042 -5.085 7.927 1.00 98.19 72 PHE A O 1
ATOM 588 N N . ASN A 1 73 ? 0.557 -5.090 9.517 1.00 97.62 73 ASN A N 1
ATOM 589 C CA . ASN A 1 73 ? -0.269 -5.651 10.583 1.00 97.62 73 ASN A CA 1
ATOM 590 C C . ASN A 1 73 ? -0.433 -4.575 11.658 1.00 97.62 73 ASN A C 1
ATOM 592 O O . ASN A 1 73 ? 0.564 -4.051 12.154 1.00 97.62 73 ASN A O 1
ATOM 596 N N . THR A 1 74 ? -1.672 -4.207 11.967 1.00 94.31 74 THR A N 1
ATOM 597 C CA . THR A 1 74 ? -2.000 -3.158 12.934 1.00 94.31 74 THR A CA 1
ATOM 598 C C . THR A 1 74 ? -3.458 -3.259 13.375 1.00 94.31 74 THR A C 1
ATOM 600 O O . THR A 1 74 ? -4.324 -3.687 12.615 1.00 94.31 74 THR A O 1
ATOM 603 N N . SER A 1 75 ? -3.747 -2.821 14.595 1.00 93.75 75 SER A N 1
ATOM 604 C CA . SER A 1 75 ? -5.116 -2.723 15.096 1.00 93.75 75 SER A CA 1
ATOM 605 C C . SER A 1 75 ? -5.698 -1.365 14.722 1.00 93.75 75 SER A C 1
ATOM 607 O O . SER A 1 75 ? -5.344 -0.346 15.314 1.00 93.75 75 SER A O 1
ATOM 609 N N . PHE A 1 76 ? -6.592 -1.335 13.736 1.00 93.62 76 PHE A N 1
ATOM 610 C CA . PHE A 1 76 ? -7.255 -0.098 13.331 1.00 93.62 76 PHE A CA 1
ATOM 611 C C . PHE A 1 76 ? -8.270 0.342 14.390 1.00 93.62 76 PHE A C 1
ATOM 613 O O . PHE A 1 76 ? -9.160 -0.417 14.770 1.00 93.62 76 PHE A O 1
ATOM 620 N N . THR A 1 77 ? -8.139 1.578 14.863 1.00 93.94 77 THR A N 1
ATOM 621 C CA . THR A 1 77 ? -8.999 2.149 15.911 1.00 93.94 77 THR A CA 1
ATOM 622 C C . THR A 1 77 ? -10.054 3.109 15.364 1.00 93.94 77 THR A C 1
ATOM 624 O O . THR A 1 77 ? -11.048 3.374 16.035 1.00 93.94 77 THR A O 1
ATOM 627 N N . GLU A 1 78 ? -9.866 3.611 14.143 1.00 94.25 78 GLU A N 1
ATOM 628 C CA . GLU A 1 78 ? -10.728 4.601 13.492 1.00 94.25 78 GLU A CA 1
ATOM 629 C C . GLU A 1 78 ? -10.871 4.290 11.997 1.00 94.25 78 GLU A C 1
ATOM 631 O O . GLU A 1 78 ? -9.895 3.829 11.395 1.00 94.25 78 GLU A O 1
ATOM 636 N N . PRO A 1 79 ? -12.042 4.550 11.374 1.00 94.81 79 PRO A N 1
ATOM 637 C CA . PRO A 1 79 ? -12.288 4.236 9.969 1.00 94.81 79 PRO A CA 1
ATOM 638 C C . PRO A 1 79 ? -11.180 4.732 9.037 1.00 94.81 79 PRO A C 1
ATOM 640 O O . PRO A 1 79 ? -10.732 5.877 9.128 1.00 94.81 79 PRO A O 1
ATOM 643 N N . LEU A 1 80 ? -10.779 3.873 8.101 1.00 95.06 80 LEU A N 1
ATOM 644 C CA . LEU A 1 80 ? -9.785 4.211 7.090 1.00 95.06 80 LEU A CA 1
ATOM 645 C C . LEU A 1 80 ? -10.433 4.717 5.808 1.00 95.06 80 LEU A C 1
ATOM 647 O O . LEU A 1 80 ? -11.484 4.239 5.385 1.00 95.06 80 LEU A O 1
ATOM 651 N N . TYR A 1 81 ? -9.735 5.640 5.153 1.00 95.44 81 TYR A N 1
ATOM 652 C CA . TYR A 1 81 ? -10.142 6.216 3.879 1.00 95.44 81 TYR A CA 1
ATOM 653 C C . TYR A 1 81 ? -9.024 6.037 2.850 1.00 95.44 81 TYR A C 1
ATOM 655 O O . TYR A 1 81 ? -7.855 6.263 3.182 1.00 95.44 81 TYR A O 1
ATOM 663 N N . PRO A 1 82 ? -9.347 5.657 1.600 1.00 94.56 82 PRO A N 1
ATOM 664 C CA . PRO A 1 82 ? -8.355 5.606 0.540 1.00 94.56 82 PRO A CA 1
ATOM 665 C C . PRO A 1 82 ? -7.859 7.019 0.213 1.00 94.56 82 PRO A C 1
ATOM 667 O O . PRO A 1 82 ? -8.639 7.965 0.103 1.00 94.56 82 PRO A O 1
ATOM 670 N N . GLY A 1 83 ? -6.546 7.152 0.040 1.00 93.75 83 GLY A N 1
ATOM 671 C CA . GLY A 1 83 ? -5.889 8.394 -0.349 1.00 93.75 83 GLY A CA 1
ATOM 672 C C . GLY A 1 83 ? -4.934 8.158 -1.511 1.00 93.75 83 GLY A C 1
ATOM 673 O O . GLY A 1 83 ? -4.253 7.135 -1.560 1.00 93.75 83 GLY A O 1
ATOM 674 N N . PHE A 1 84 ? -4.870 9.113 -2.438 1.00 92.81 84 PHE A N 1
ATOM 675 C CA . PHE A 1 84 ? -4.003 9.047 -3.613 1.00 92.81 84 PHE A CA 1
ATOM 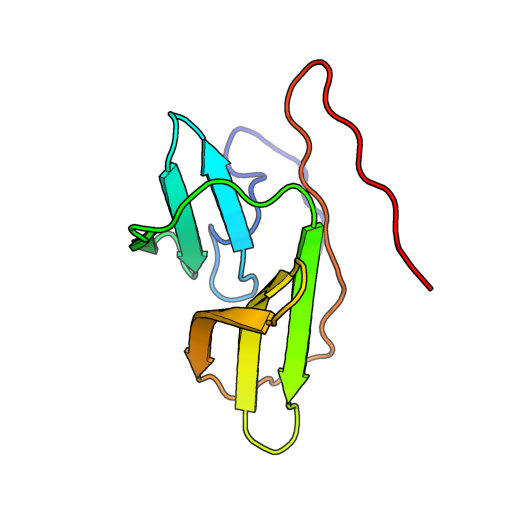676 C C . PHE A 1 84 ? -3.092 10.274 -3.645 1.00 92.81 84 PHE A C 1
ATOM 678 O O . PHE A 1 84 ? -3.566 11.407 -3.576 1.00 92.81 84 PHE A O 1
ATOM 685 N N . GLY A 1 85 ? -1.782 10.046 -3.726 1.00 90.50 85 GLY A N 1
ATOM 686 C CA . GLY A 1 85 ? -0.785 11.083 -3.982 1.00 90.50 85 GLY A CA 1
ATOM 687 C C . GLY A 1 85 ? -0.236 10.915 -5.393 1.00 90.50 85 GLY A C 1
ATOM 688 O O . GLY A 1 85 ? 0.188 9.818 -5.748 1.00 90.50 85 GLY A O 1
ATOM 689 N N . LEU A 1 86 ? -0.259 11.980 -6.192 1.00 89.75 86 LEU A N 1
ATOM 690 C CA . LEU A 1 86 ? 0.188 11.965 -7.585 1.00 89.75 86 LEU A CA 1
ATOM 691 C C . LEU A 1 86 ? 1.449 12.812 -7.752 1.00 89.75 86 LEU A C 1
ATOM 693 O O . LEU A 1 86 ? 1.550 13.908 -7.200 1.00 89.75 86 LEU A O 1
ATOM 697 N N . GLY A 1 87 ? 2.397 12.295 -8.531 1.00 86.88 87 GLY A N 1
ATOM 698 C CA . GLY A 1 87 ? 3.523 13.071 -9.043 1.00 86.88 87 GLY A CA 1
ATOM 699 C C . GLY A 1 87 ? 3.133 13.874 -10.286 1.00 86.88 87 GLY A C 1
ATOM 700 O O . GLY A 1 87 ? 2.015 13.764 -10.800 1.00 86.88 87 GLY A O 1
ATOM 701 N N . TRP A 1 88 ? 4.067 14.668 -10.805 1.00 88.62 88 TRP A N 1
ATOM 702 C CA . TRP A 1 88 ? 3.851 15.433 -12.034 1.00 88.62 88 TRP A CA 1
ATOM 703 C C . TRP A 1 88 ? 3.579 14.520 -13.232 1.00 88.62 88 TRP A C 1
ATOM 705 O O . TRP A 1 88 ? 4.232 13.493 -13.392 1.00 88.62 88 TRP A O 1
ATOM 715 N N . ASN A 1 89 ? 2.620 14.913 -14.077 1.00 92.50 89 ASN A N 1
ATOM 716 C CA . ASN A 1 89 ? 2.213 14.180 -15.282 1.00 92.50 89 ASN A CA 1
ATOM 717 C C . ASN A 1 89 ? 1.790 12.718 -15.032 1.00 92.50 89 ASN A C 1
ATOM 719 O O . ASN A 1 89 ? 1.934 11.868 -15.907 1.00 92.50 89 ASN A O 1
ATOM 723 N N . THR A 1 90 ? 1.248 12.420 -13.847 1.00 91.62 90 THR A N 1
ATOM 724 C CA . THR A 1 90 ? 0.687 11.101 -13.518 1.00 91.62 90 THR A CA 1
ATOM 725 C C . THR A 1 90 ? -0.833 11.162 -13.388 1.00 91.62 90 THR A C 1
ATOM 727 O O . THR A 1 90 ? -1.409 12.221 -13.141 1.00 91.62 90 THR A O 1
ATOM 730 N N . SER A 1 91 ? -1.499 10.021 -13.560 1.00 94.38 91 SER A N 1
ATOM 731 C CA . SER A 1 91 ? -2.940 9.882 -13.340 1.00 94.38 91 SER A CA 1
ATOM 732 C C . SER A 1 91 ? -3.238 8.585 -12.596 1.00 94.38 91 SER A C 1
ATOM 734 O O . SER A 1 91 ? -2.463 7.631 -12.652 1.00 94.38 91 SER A O 1
ATOM 736 N N . VAL A 1 92 ? -4.367 8.556 -11.893 1.00 94.19 92 VAL A N 1
ATOM 737 C CA . VAL A 1 92 ? -4.897 7.357 -11.240 1.00 94.19 92 VAL A CA 1
ATOM 738 C C . VAL A 1 92 ? -6.326 7.150 -11.709 1.00 94.19 92 VAL A C 1
ATOM 740 O O . VAL A 1 92 ? -7.110 8.093 -11.797 1.00 94.19 92 VAL A O 1
ATOM 743 N N . LYS A 1 93 ? -6.664 5.890 -11.982 1.00 96.25 93 LYS A N 1
ATOM 744 C CA . LYS A 1 93 ? -8.022 5.447 -12.279 1.00 96.25 93 LYS A CA 1
ATOM 745 C C . LYS A 1 93 ? -8.425 4.390 -11.262 1.00 96.25 93 LYS A C 1
ATOM 747 O O . LYS A 1 93 ? -7.728 3.390 -11.098 1.00 96.25 93 LYS A O 1
ATOM 752 N N . ILE A 1 94 ? -9.567 4.600 -10.618 1.00 95.69 94 ILE A N 1
ATOM 753 C CA . ILE A 1 94 ? -10.181 3.589 -9.760 1.00 95.69 94 ILE A CA 1
ATOM 754 C C . ILE A 1 94 ? -10.849 2.555 -10.670 1.00 95.69 94 ILE A C 1
ATOM 756 O O . ILE A 1 94 ? -11.633 2.908 -11.551 1.00 95.69 94 ILE A O 1
ATOM 760 N N . CYS A 1 95 ? -10.483 1.288 -10.487 1.00 92.50 95 CYS A N 1
ATOM 761 C CA . CYS A 1 95 ? -11.156 0.163 -11.126 1.00 92.50 95 CYS A CA 1
ATOM 762 C C . CYS A 1 95 ? -12.252 -0.320 -10.171 1.00 92.50 95 CYS A C 1
ATOM 764 O O . CYS A 1 95 ? -11.956 -0.591 -9.008 1.00 92.50 95 CYS A O 1
ATOM 766 N N . ILE A 1 96 ? -13.482 -0.381 -10.669 1.00 81.88 96 ILE A N 1
ATOM 767 C CA . ILE A 1 96 ? -14.675 -0.904 -9.993 1.00 81.88 96 ILE A CA 1
ATOM 768 C C . ILE A 1 96 ? -15.196 -2.101 -10.771 1.00 81.88 96 ILE A C 1
ATOM 770 O O . ILE A 1 96 ? -15.010 -2.096 -12.012 1.00 81.88 96 ILE A O 1
#

pLDDT: mean 90.69, std 13.22, range [39.31, 98.5]

Sequence (96 aa):
MSRKGDGVYRFGFNDKSWSLLWSDSQYSVYHNSQQTVISAPYSPRIGVYLDWPAGSLSFYSVSHSMTLLHKFNTSFTEPLYPGFGLGWNTSVKICI

Foldseek 3Di:
DDDDDDDQPDAQCQQQGWDWDDDPQWIWIHHVNDIDTFDDHDAPDKDWDDDQVQQKIWIWRDDVDTHTGDMDHHHDPDDDDDDDDDDPPDDDDDDD

InterPro domains:
  IPR001870 B30.2/SPRY domain [PS50188] (1-96)
  IPR003877 SPRY domain [PF00622] (14-95)
  IPR003879 Butyrophylin-like, SPRY domain [PR01407] (37-61)
  IPR003879 Butyrophylin-like, SPRY domain [PR01407] (68-86)
  IPR013320 Concanavalin A-like lectin/glucanase domain superfamily [SSF49899] (2-95)
  IPR043136 B30.2/SPRY domain superfamily [G3DSA:2.60.120.920] (1-96)
  IPR051051 E3 ubiquitin-protein ligase TRIM/RNF [PTHR25465] (1-89)